Protein AF-A0A2A8BX84-F1 (afdb_monomer)

InterPro domains:
  IPR001387 Cro/C1-type, helix-turn-helix domain [PF01381] (1-31)
  IPR001387 Cro/C1-type, helix-turn-helix domain [PS50943] (1-31)
  IPR010982 Lambda repressor-like, DNA-binding domain superfamily [G3DSA:1.10.260.40] (1-34)
  IPR010982 Lambda repressor-like, DNA-binding domain superfamily [SSF47413] (1-36)

Secondary structure (DSSP, 8-state):
-THHHHTTSSPPPHHHHHHHHHHHT--HHHHH------SHHHHHHHHHHHHHHHHHHHHHS-GGGHHHHHHHHHHHHHHHHHHHHTT-

Solvent-accessible surface area (backbone atoms only — not comparable to full-atom values): 5292 Å² total; per-residue (Å²): 113,72,68,37,48,79,70,67,77,44,83,77,51,73,70,54,44,50,53,51,17,60,73,72,72,49,53,60,60,70,76,67,50,79,78,66,74,79,47,70,67,49,47,50,53,51,50,50,51,52,53,50,52,51,51,55,54,57,71,70,51,59,74,92,51,46,66,63,51,50,52,51,52,53,51,50,52,52,53,54,50,55,58,54,63,74,73,108

Organism: NCBI:txid64104

Foldseek 3Di:
DVVCCVVVVDPDDPVVLVVVCVVVVHDSCVVVPPLVVPDPVSVVVVCVVVVVVVVVVLVPDPPVCNVVVVVVVVVVVVVVVVVVVVVD

pLDDT: mean 84.91, std 10.43, range [46.44, 96.81]

Sequence (88 aa):
TYAGWENGFREPDISTLKNLASYYKISMNDLLSPEIITSEDDKFKLISRFSKNLYETYMSVPDKYKPELEEKLIAYMKEFKAQHEKRN

Nearest PDB structures (foldseek):
  3r1f-assembly9_R  TM=4.377E-01  e=7.405E+00  Mycobacterium tuberculosis

Mean predicted aligned error: 10.44 Å

Radius of gyration: 16.98 Å; Cα contacts (8 Å, |Δi|>4): 22; chains: 1; bo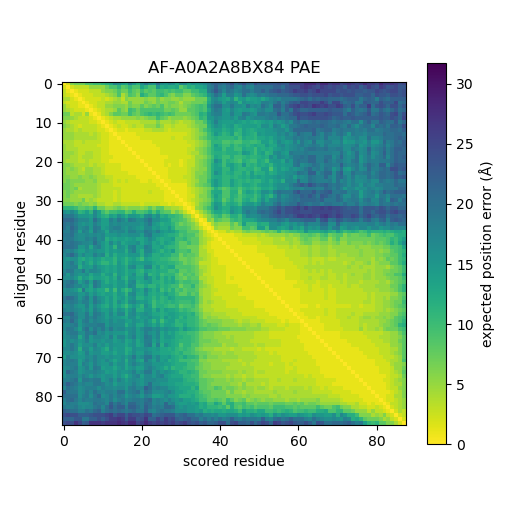unding box: 37×26×38 Å

Structure (mmCIF, N/CA/C/O backbone):
data_AF-A0A2A8BX84-F1
#
_entry.id   AF-A0A2A8BX84-F1
#
loop_
_atom_site.group_PDB
_atom_site.id
_atom_site.type_symbol
_atom_site.label_atom_id
_atom_site.label_alt_id
_atom_site.label_comp_id
_atom_site.label_asym_id
_atom_site.label_entity_id
_atom_site.label_seq_id
_atom_site.pdbx_PDB_ins_code
_atom_site.Cartn_x
_atom_site.Cartn_y
_atom_site.Cartn_z
_atom_site.occupancy
_atom_site.B_iso_or_equiv
_atom_site.auth_seq_id
_atom_site.auth_comp_id
_atom_site.auth_asym_id
_atom_site.auth_atom_id
_atom_site.pdbx_PDB_model_num
ATOM 1 N N . THR A 1 1 ? 3.430 -18.219 -16.870 1.00 64.94 1 THR A N 1
ATOM 2 C CA . THR A 1 1 ? 3.257 -18.057 -15.410 1.00 64.94 1 THR A CA 1
ATOM 3 C C . THR A 1 1 ? 3.862 -16.732 -15.001 1.00 64.94 1 THR A C 1
ATOM 5 O O . THR A 1 1 ? 4.904 -16.388 -15.542 1.00 64.94 1 THR A O 1
ATOM 8 N N . TYR A 1 2 ? 3.216 -16.006 -14.085 1.00 66.94 2 TYR A N 1
ATOM 9 C CA . TYR A 1 2 ? 3.633 -14.687 -13.576 1.00 66.94 2 TYR A CA 1
ATOM 10 C C . TYR A 1 2 ? 5.106 -14.633 -13.127 1.00 66.94 2 TYR A C 1
ATOM 12 O O . TYR A 1 2 ? 5.813 -13.690 -13.463 1.00 66.94 2 TYR A O 1
ATOM 20 N N . ALA A 1 3 ? 5.608 -15.722 -12.535 1.00 72.88 3 ALA A N 1
ATOM 21 C CA . ALA A 1 3 ? 7.014 -15.869 -12.155 1.00 72.88 3 ALA A CA 1
ATOM 22 C C . ALA A 1 3 ? 8.007 -15.637 -13.314 1.00 72.88 3 ALA A C 1
ATOM 24 O O . ALA A 1 3 ? 9.133 -15.214 -13.085 1.00 72.88 3 ALA A O 1
ATOM 25 N N . GLY A 1 4 ? 7.622 -15.894 -14.569 1.00 78.88 4 GLY A N 1
ATOM 26 C CA . GLY A 1 4 ? 8.483 -15.616 -15.723 1.00 78.88 4 GLY A CA 1
ATOM 27 C C . GLY A 1 4 ? 8.681 -14.121 -15.990 1.00 78.88 4 GLY A C 1
ATOM 28 O O . GLY A 1 4 ? 9.741 -13.745 -16.479 1.00 78.88 4 GLY A O 1
ATOM 29 N N . TRP A 1 5 ? 7.689 -13.291 -15.652 1.00 81.81 5 TRP A N 1
ATOM 30 C CA . TRP A 1 5 ? 7.778 -11.833 -15.758 1.00 81.81 5 TRP A CA 1
ATOM 31 C C . TRP A 1 5 ? 8.589 -11.251 -14.602 1.00 81.81 5 TRP A C 1
ATOM 33 O O . TRP A 1 5 ? 9.485 -10.451 -14.834 1.00 81.81 5 TRP A O 1
ATOM 43 N N . GLU A 1 6 ? 8.346 -11.716 -13.373 1.00 76.31 6 GLU A N 1
ATOM 44 C CA . GLU A 1 6 ? 9.078 -11.242 -12.189 1.00 76.31 6 GLU A CA 1
ATOM 45 C C . GLU A 1 6 ? 10.577 -11.553 -12.238 1.00 76.31 6 GLU A C 1
ATOM 47 O O . GLU A 1 6 ? 11.388 -10.771 -11.755 1.00 76.31 6 GLU A O 1
ATOM 52 N N . ASN A 1 7 ? 10.953 -12.686 -12.837 1.00 76.44 7 ASN A N 1
ATOM 53 C CA . ASN A 1 7 ? 12.351 -13.100 -12.959 1.00 76.44 7 ASN A CA 1
ATOM 54 C C . ASN A 1 7 ? 13.009 -12.648 -14.278 1.00 76.44 7 ASN A C 1
ATOM 56 O O . ASN A 1 7 ? 14.134 -13.050 -14.564 1.00 76.44 7 ASN A O 1
ATOM 60 N N . GLY A 1 8 ? 12.316 -11.860 -15.111 1.00 76.62 8 GLY A N 1
ATOM 61 C CA . GLY A 1 8 ? 12.873 -11.325 -16.360 1.00 76.62 8 GLY A CA 1
ATOM 62 C C . GLY A 1 8 ? 13.094 -12.356 -17.474 1.00 76.62 8 GLY A C 1
ATOM 63 O O . GLY A 1 8 ? 13.770 -12.071 -18.457 1.00 76.62 8 GLY A O 1
ATOM 64 N N . PHE A 1 9 ? 12.523 -13.558 -17.361 1.00 82.12 9 PHE A N 1
ATOM 65 C CA . PHE A 1 9 ? 12.641 -14.592 -18.396 1.00 82.12 9 PHE A CA 1
ATOM 66 C C . PHE A 1 9 ? 11.746 -14.330 -19.610 1.00 82.12 9 PHE A C 1
ATOM 68 O O . PHE A 1 9 ? 11.957 -14.926 -20.668 1.00 82.12 9 PHE A O 1
ATOM 75 N N . ARG A 1 10 ? 10.695 -13.518 -19.446 1.00 82.25 10 ARG A N 1
ATOM 76 C CA . ARG A 1 10 ? 9.744 -13.138 -20.496 1.00 82.25 10 ARG A CA 1
ATOM 77 C C . ARG A 1 10 ? 9.213 -11.741 -20.218 1.00 82.25 10 ARG A C 1
ATOM 79 O O . ARG A 1 10 ? 9.026 -11.384 -19.059 1.00 82.25 10 ARG A O 1
ATOM 86 N N . GLU A 1 11 ? 8.869 -11.014 -21.270 1.00 84.25 11 GLU A N 1
ATOM 87 C CA . GLU A 1 11 ? 8.197 -9.722 -21.152 1.00 84.25 11 GLU A CA 1
ATOM 88 C C . GLU A 1 11 ? 6.683 -9.879 -21.376 1.00 84.25 11 GLU A C 1
ATOM 90 O O . GLU A 1 11 ? 6.262 -10.645 -22.253 1.00 84.25 11 GLU A O 1
ATOM 95 N N . PRO A 1 12 ? 5.839 -9.217 -20.567 1.00 87.00 12 PRO A N 1
ATOM 96 C CA . PRO A 1 12 ? 4.410 -9.120 -20.836 1.00 87.00 12 PRO A CA 1
ATOM 97 C C . PRO A 1 12 ? 4.146 -8.227 -22.057 1.00 87.00 12 PRO A C 1
ATOM 99 O O . PRO A 1 12 ? 4.855 -7.254 -22.304 1.00 87.00 12 PRO A O 1
ATOM 102 N N . ASP A 1 13 ? 3.092 -8.535 -22.813 1.00 91.00 13 ASP A N 1
ATOM 103 C CA . ASP A 1 13 ? 2.660 -7.695 -23.929 1.00 91.00 13 ASP A CA 1
ATOM 104 C C . ASP A 1 13 ? 1.916 -6.434 -23.440 1.00 91.00 13 ASP A C 1
ATOM 106 O O . ASP A 1 13 ? 1.515 -6.313 -22.278 1.00 91.00 13 ASP A O 1
ATOM 110 N N . ILE A 1 14 ? 1.681 -5.483 -24.350 1.00 91.25 14 ILE A N 1
ATOM 111 C CA . ILE A 1 14 ? 1.014 -4.210 -24.024 1.00 91.25 14 ILE A CA 1
ATOM 112 C C . ILE A 1 14 ? -0.393 -4.441 -23.453 1.00 91.25 14 ILE A C 1
ATOM 114 O O . ILE A 1 14 ? -0.834 -3.696 -22.576 1.00 91.25 14 ILE A O 1
ATOM 118 N N . SER A 1 15 ? -1.116 -5.457 -23.937 1.00 92.88 15 SER A N 1
ATOM 119 C CA . SER A 1 15 ? -2.461 -5.759 -23.438 1.00 92.88 15 SER A CA 1
ATOM 120 C C . SER A 1 15 ? -2.423 -6.214 -21.975 1.00 92.88 15 SER A C 1
ATOM 122 O O . SER A 1 15 ? -3.178 -5.700 -21.146 1.00 92.88 15 SER A O 1
ATOM 124 N N . THR A 1 16 ? -1.469 -7.080 -21.628 1.00 91.50 16 THR A N 1
ATOM 125 C CA . THR A 1 16 ? -1.223 -7.524 -20.256 1.00 91.50 16 THR A CA 1
ATOM 126 C C . THR A 1 16 ? -0.801 -6.365 -19.361 1.00 91.50 16 THR A C 1
ATOM 128 O O . THR A 1 16 ? -1.342 -6.224 -18.266 1.00 91.50 16 THR A O 1
ATOM 131 N N . LEU A 1 17 ? 0.099 -5.491 -19.820 1.00 90.50 17 LEU A N 1
ATOM 132 C CA . LEU A 1 17 ? 0.524 -4.310 -19.060 1.00 90.50 17 LEU A CA 1
ATOM 133 C C . LEU A 1 17 ? -0.651 -3.379 -18.733 1.00 90.50 17 LEU A C 1
ATOM 135 O O . LEU A 1 17 ? -0.767 -2.910 -17.603 1.00 90.50 17 LEU A O 1
ATOM 139 N N . LYS A 1 18 ? -1.569 -3.153 -19.681 1.00 92.06 18 LYS A N 1
ATOM 140 C CA . LYS A 1 18 ? -2.789 -2.365 -19.434 1.00 92.06 18 LYS A CA 1
ATOM 141 C C . LYS A 1 18 ? -3.694 -3.013 -1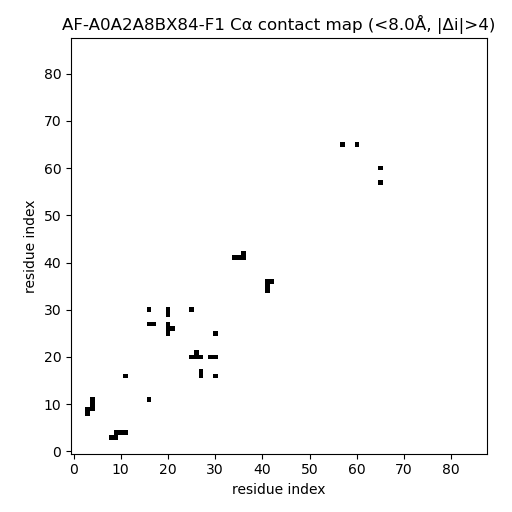8.391 1.00 92.06 18 LYS A C 1
ATOM 143 O O . LYS A 1 18 ? -4.207 -2.317 -17.516 1.00 92.06 18 LYS A O 1
ATOM 148 N N . ASN A 1 19 ? -3.870 -4.331 -18.467 1.00 92.62 19 ASN A N 1
ATOM 149 C CA . ASN A 1 19 ? -4.681 -5.070 -17.503 1.00 92.62 19 ASN A CA 1
ATOM 150 C C . ASN A 1 19 ? -4.075 -5.005 -16.096 1.00 92.62 19 ASN A C 1
ATOM 152 O O . ASN A 1 19 ? -4.797 -4.750 -15.136 1.00 92.62 19 ASN A O 1
ATOM 156 N N . LEU A 1 20 ? -2.753 -5.159 -15.977 1.00 90.25 20 LEU A N 1
ATOM 157 C CA . LEU A 1 20 ? -2.032 -5.014 -14.711 1.00 90.25 20 LEU A CA 1
ATOM 158 C C . LEU A 1 20 ? -2.158 -3.591 -14.156 1.00 90.25 20 LEU A C 1
ATOM 160 O O . LEU A 1 20 ? -2.519 -3.418 -12.995 1.00 90.25 20 LEU A O 1
ATOM 164 N N . ALA A 1 21 ? -1.932 -2.572 -14.987 1.00 88.75 21 ALA A N 1
ATOM 165 C CA . ALA A 1 21 ? -2.037 -1.173 -14.579 1.00 88.75 21 ALA A CA 1
ATOM 166 C C . ALA A 1 21 ? -3.446 -0.854 -14.058 1.00 88.75 21 ALA A C 1
ATOM 168 O O . ALA A 1 21 ? -3.606 -0.269 -12.988 1.00 88.75 21 ALA A O 1
ATOM 169 N N . SER A 1 22 ? -4.477 -1.319 -14.771 1.00 91.06 22 SER A N 1
ATOM 170 C CA . SER A 1 22 ? -5.873 -1.162 -14.365 1.00 91.06 22 SER A CA 1
ATOM 171 C C . SER A 1 22 ? -6.188 -1.895 -13.060 1.00 91.06 22 SER A C 1
ATOM 173 O O . SER A 1 22 ? -6.820 -1.312 -12.179 1.00 91.06 22 SER A O 1
ATOM 175 N N . TYR A 1 23 ? -5.712 -3.133 -12.908 1.00 89.56 23 TYR A N 1
ATOM 176 C CA . TYR A 1 23 ? -5.922 -3.938 -11.706 1.00 89.56 23 TYR A CA 1
ATOM 177 C C . TYR A 1 23 ? -5.332 -3.271 -10.457 1.00 89.56 23 TYR A C 1
ATOM 179 O O . TYR A 1 23 ? -6.014 -3.139 -9.442 1.00 89.56 23 TYR A O 1
ATOM 187 N N . TYR A 1 24 ? -4.093 -2.782 -10.552 1.00 82.81 24 TYR A N 1
ATOM 188 C CA . TYR A 1 24 ? -3.416 -2.081 -9.457 1.00 82.81 24 TYR A CA 1
ATOM 189 C C . TYR A 1 24 ? -3.816 -0.604 -9.327 1.00 82.81 24 TYR A C 1
ATOM 191 O O . TYR A 1 24 ? -3.379 0.057 -8.388 1.00 82.81 24 TYR A O 1
ATOM 199 N N . LYS A 1 25 ? -4.662 -0.087 -10.231 1.00 85.00 25 LYS A N 1
ATOM 200 C CA . LYS A 1 25 ? -5.087 1.322 -10.297 1.00 85.00 25 LYS A CA 1
ATOM 201 C C . LYS A 1 25 ? -3.909 2.305 -10.382 1.00 85.00 25 LYS A C 1
ATOM 203 O O . LYS A 1 25 ? -3.938 3.370 -9.768 1.00 85.00 25 LYS A O 1
ATOM 208 N N . ILE A 1 26 ? -2.888 1.947 -11.155 1.00 82.06 26 ILE A N 1
ATOM 209 C CA . ILE A 1 26 ? -1.703 2.772 -11.435 1.00 82.06 26 ILE A CA 1
ATOM 210 C C . ILE A 1 26 ? -1.604 3.071 -12.933 1.00 82.06 26 ILE A C 1
ATOM 212 O O . ILE A 1 26 ? -2.325 2.486 -13.744 1.00 82.06 26 ILE A O 1
ATOM 216 N N . SER A 1 27 ? -0.724 3.990 -13.331 1.00 86.50 27 SER A N 1
ATOM 217 C CA . SER A 1 27 ? -0.468 4.234 -14.749 1.00 86.50 27 SER A CA 1
ATOM 218 C C . SER A 1 27 ? 0.419 3.135 -15.343 1.00 86.50 27 SER A C 1
ATOM 220 O O . SER A 1 27 ? 1.202 2.489 -14.652 1.00 86.50 27 SER A O 1
ATOM 222 N N . MET A 1 28 ? 0.344 2.937 -16.661 1.00 86.19 28 MET A N 1
ATOM 223 C CA . MET A 1 28 ? 1.253 2.012 -17.349 1.00 86.19 28 MET A CA 1
ATOM 224 C C . MET A 1 28 ? 2.719 2.467 -17.234 1.00 86.19 28 MET A C 1
ATOM 226 O O . MET A 1 28 ? 3.620 1.635 -17.217 1.00 86.19 28 MET A O 1
ATOM 230 N N . ASN A 1 29 ? 2.952 3.776 -17.086 1.00 82.81 29 ASN A N 1
ATOM 231 C CA . ASN A 1 29 ? 4.277 4.319 -16.804 1.00 82.81 29 ASN A CA 1
ATOM 232 C C . ASN A 1 29 ? 4.783 3.889 -15.426 1.00 82.81 29 ASN A C 1
ATOM 234 O O . ASN A 1 29 ? 5.970 3.651 -15.304 1.00 82.81 29 ASN A O 1
ATOM 238 N N . ASP A 1 30 ? 3.924 3.719 -14.417 1.00 81.12 30 ASP A N 1
ATOM 239 C CA . ASP A 1 30 ? 4.348 3.239 -13.092 1.00 81.12 30 ASP A CA 1
ATOM 240 C C . ASP A 1 30 ? 4.828 1.779 -13.121 1.00 81.12 30 ASP A C 1
ATOM 242 O O . ASP A 1 30 ? 5.671 1.402 -12.313 1.00 81.12 30 ASP A O 1
ATOM 246 N N . LEU A 1 31 ? 4.317 0.962 -14.053 1.00 83.12 31 LEU A N 1
ATOM 247 C CA . LEU A 1 31 ? 4.794 -0.412 -14.273 1.00 83.12 31 LEU A CA 1
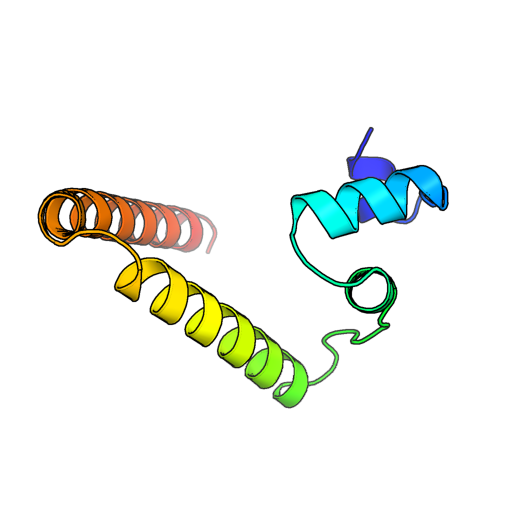ATOM 248 C C . LEU A 1 31 ? 6.142 -0.459 -14.993 1.00 83.12 31 LEU A C 1
ATOM 250 O O . LEU A 1 31 ? 6.934 -1.369 -14.769 1.00 83.12 31 LEU A O 1
ATOM 254 N N . LEU A 1 32 ? 6.350 0.482 -15.911 1.00 81.00 32 LEU A N 1
ATOM 255 C CA . LEU A 1 32 ? 7.526 0.543 -16.776 1.00 81.00 32 LEU A CA 1
ATOM 256 C C . LEU A 1 32 ? 8.617 1.450 -16.214 1.00 81.00 32 LEU A C 1
ATOM 258 O O . LEU A 1 32 ? 9.725 1.452 -16.744 1.00 81.00 32 LEU A O 1
ATOM 262 N N . SER A 1 33 ? 8.296 2.241 -15.187 1.00 72.44 33 SER A N 1
ATOM 263 C CA . SER A 1 33 ? 9.214 3.198 -14.596 1.00 72.44 33 SER A CA 1
ATOM 264 C C . SER A 1 33 ? 10.400 2.423 -14.043 1.00 72.44 33 SER A C 1
ATOM 266 O O . SER A 1 33 ? 10.230 1.632 -13.110 1.00 72.44 33 SER A O 1
ATOM 268 N N . PRO A 1 34 ? 11.613 2.649 -14.568 1.00 63.84 34 PRO A N 1
ATOM 269 C CA . PRO A 1 34 ? 12.822 2.087 -14.010 1.00 63.84 34 PRO A CA 1
ATOM 270 C C . PRO A 1 34 ? 13.217 2.892 -12.768 1.00 63.84 34 PRO A C 1
ATOM 272 O O . PRO A 1 34 ? 14.390 3.219 -12.605 1.00 63.84 34 PRO A O 1
ATOM 275 N N . GLU A 1 35 ? 12.269 3.209 -11.875 1.00 59.84 35 GLU A N 1
ATOM 276 C CA . GLU A 1 35 ? 12.576 3.512 -10.475 1.00 59.84 35 GLU A CA 1
ATOM 277 C C . GLU A 1 35 ? 13.119 2.218 -9.854 1.00 59.84 35 GLU A C 1
ATOM 279 O O . GLU A 1 35 ? 12.497 1.547 -9.031 1.00 59.84 35 GLU A O 1
ATOM 284 N N . ILE A 1 36 ? 14.295 1.814 -10.333 1.00 60.69 36 ILE A N 1
ATOM 285 C CA . ILE A 1 36 ? 15.115 0.798 -9.727 1.00 60.69 36 ILE A CA 1
ATOM 286 C C . ILE A 1 36 ? 15.397 1.389 -8.358 1.00 60.69 36 ILE A C 1
ATOM 288 O O . ILE A 1 36 ? 16.007 2.455 -8.247 1.00 60.69 36 ILE A O 1
ATOM 292 N N . ILE A 1 37 ? 14.891 0.720 -7.328 1.00 63.97 37 ILE A N 1
ATOM 293 C CA . ILE A 1 37 ? 15.122 1.072 -5.934 1.00 63.97 37 ILE A CA 1
ATOM 294 C C . ILE A 1 37 ? 16.616 0.854 -5.670 1.00 63.97 37 ILE A C 1
ATOM 296 O O . ILE A 1 37 ? 17.040 -0.194 -5.189 1.00 63.97 37 ILE A O 1
ATOM 300 N N . THR A 1 38 ? 17.429 1.818 -6.080 1.00 66.12 38 THR A N 1
ATOM 301 C CA . THR A 1 38 ? 18.891 1.755 -6.017 1.00 66.12 38 THR A CA 1
ATOM 302 C C . THR A 1 38 ? 19.412 2.551 -4.839 1.00 66.12 38 THR A C 1
ATOM 304 O O . THR A 1 38 ? 20.478 2.234 -4.317 1.00 66.12 38 THR A O 1
ATOM 307 N N . SER A 1 39 ? 18.642 3.544 -4.388 1.00 79.00 39 SER A N 1
ATOM 308 C CA . SER A 1 39 ? 19.003 4.431 -3.292 1.00 79.00 39 SER A CA 1
ATOM 309 C C . SER A 1 39 ? 18.056 4.303 -2.095 1.00 79.00 39 SER A C 1
ATOM 311 O O . SER A 1 39 ? 16.931 3.800 -2.192 1.00 79.00 39 SER A O 1
ATOM 313 N N . GLU A 1 40 ? 18.519 4.765 -0.934 1.00 80.25 40 GLU A N 1
ATOM 314 C CA . GLU A 1 40 ? 17.665 4.923 0.248 1.00 80.25 40 GLU A CA 1
ATOM 315 C C . GLU A 1 40 ? 16.549 5.949 0.013 1.00 80.25 40 GLU A C 1
ATOM 317 O O . GLU A 1 40 ? 15.430 5.745 0.483 1.00 80.25 40 GLU A O 1
ATOM 322 N N . ASP A 1 41 ? 16.806 6.983 -0.791 1.00 81.62 41 ASP A N 1
ATOM 323 C CA . ASP A 1 41 ? 15.807 7.990 -1.156 1.00 81.62 41 ASP A CA 1
ATOM 324 C C . ASP A 1 41 ? 14.652 7.382 -1.962 1.00 81.62 41 ASP A C 1
ATOM 326 O O . ASP A 1 41 ? 13.486 7.703 -1.720 1.00 81.62 41 ASP A O 1
ATOM 330 N N . ASP A 1 42 ? 14.939 6.453 -2.878 1.00 78.19 42 ASP A N 1
ATOM 331 C CA . ASP A 1 42 ? 13.903 5.756 -3.651 1.00 78.19 42 ASP A CA 1
ATOM 332 C C . ASP A 1 42 ? 13.065 4.839 -2.756 1.00 78.19 42 ASP A C 1
ATOM 334 O O . ASP A 1 42 ? 11.835 4.808 -2.863 1.00 78.19 42 ASP A O 1
ATOM 338 N N . LYS A 1 43 ? 13.704 4.151 -1.796 1.00 82.50 43 LYS A N 1
ATOM 339 C CA . LYS A 1 43 ? 12.985 3.382 -0.764 1.00 82.50 43 LYS A CA 1
ATOM 340 C C . LYS A 1 43 ? 12.071 4.291 0.043 1.00 82.50 43 LYS A C 1
ATOM 342 O O . LYS A 1 43 ? 10.914 3.942 0.269 1.00 82.50 43 LYS A O 1
ATOM 347 N N . PHE A 1 44 ? 12.563 5.455 0.459 1.00 85.38 44 PHE A N 1
ATOM 348 C CA . PHE A 1 44 ? 11.782 6.401 1.242 1.00 85.38 44 PHE A CA 1
ATOM 349 C C . PHE A 1 44 ? 10.584 6.942 0.454 1.00 85.38 44 PHE A C 1
ATO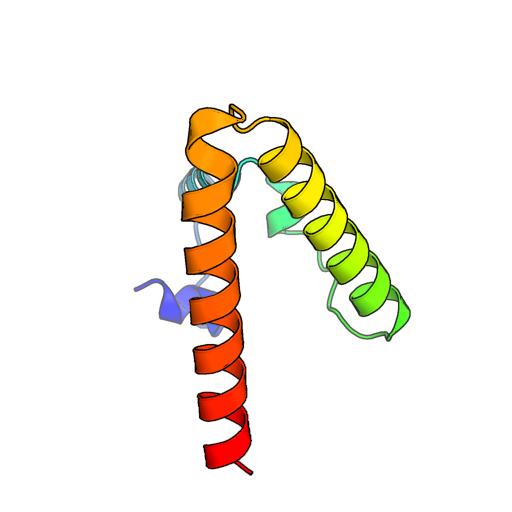M 351 O O . PHE A 1 44 ? 9.470 6.970 0.983 1.00 85.38 44 PHE A O 1
ATOM 358 N N . LYS A 1 45 ? 10.767 7.305 -0.824 1.00 82.00 45 LYS A N 1
ATOM 359 C CA . LYS A 1 45 ? 9.668 7.716 -1.716 1.00 82.00 45 LYS A CA 1
ATOM 360 C C . LYS A 1 45 ? 8.623 6.616 -1.867 1.00 82.00 45 LYS A C 1
ATOM 362 O O . LYS A 1 45 ? 7.426 6.886 -1.754 1.00 82.00 45 LYS A O 1
ATOM 367 N N . LEU A 1 46 ? 9.061 5.373 -2.062 1.00 81.12 46 LEU A N 1
ATOM 368 C CA . LEU A 1 46 ? 8.169 4.229 -2.203 1.00 81.12 46 LEU A CA 1
ATOM 369 C C . LEU A 1 46 ? 7.366 3.966 -0.924 1.00 81.12 46 LEU A C 1
ATOM 371 O O . LEU A 1 46 ? 6.141 3.849 -0.977 1.00 81.12 46 LEU A O 1
ATOM 375 N N . ILE A 1 47 ? 8.043 3.926 0.226 1.00 86.75 47 ILE A N 1
ATOM 376 C CA . ILE A 1 47 ? 7.409 3.773 1.541 1.00 86.75 47 ILE A CA 1
ATOM 377 C C . ILE A 1 47 ? 6.425 4.917 1.784 1.00 86.75 47 ILE A C 1
ATOM 379 O O . ILE A 1 47 ? 5.304 4.666 2.222 1.00 86.75 47 ILE A O 1
ATOM 383 N N . SER A 1 48 ? 6.794 6.154 1.452 1.00 85.50 48 SER A N 1
ATOM 384 C CA . SER A 1 48 ? 5.918 7.323 1.581 1.00 85.50 48 SER A CA 1
ATOM 385 C C . SER A 1 48 ? 4.656 7.175 0.732 1.00 85.50 48 SER A C 1
ATOM 387 O O . SER A 1 48 ? 3.549 7.396 1.227 1.00 85.50 48 SER A O 1
ATOM 389 N N . ARG A 1 49 ? 4.796 6.733 -0.525 1.00 86.06 49 ARG A N 1
ATOM 390 C CA . ARG A 1 49 ? 3.668 6.482 -1.433 1.00 86.06 49 ARG A CA 1
ATOM 391 C C . ARG A 1 49 ? 2.732 5.405 -0.884 1.00 86.06 49 ARG A C 1
ATOM 393 O O . ARG A 1 49 ? 1.522 5.624 -0.835 1.00 86.06 49 ARG A O 1
ATOM 400 N N . PHE A 1 50 ? 3.273 4.271 -0.443 1.00 87.19 50 PHE A N 1
ATOM 401 C CA . PHE A 1 50 ? 2.466 3.183 0.117 1.00 87.19 50 PHE A CA 1
ATOM 402 C C . PHE A 1 50 ? 1.797 3.568 1.434 1.00 87.19 50 PHE A C 1
ATOM 404 O O . PHE A 1 50 ? 0.615 3.293 1.617 1.00 87.19 50 PHE A O 1
ATOM 411 N N . SER A 1 51 ? 2.515 4.263 2.316 1.00 90.56 51 SER A N 1
ATOM 412 C CA . SER A 1 51 ? 1.980 4.734 3.597 1.00 90.56 51 SER A CA 1
ATOM 413 C C . SER A 1 51 ? 0.822 5.707 3.384 1.00 90.56 51 SER A C 1
ATOM 415 O O . SER A 1 51 ? -0.219 5.581 4.028 1.00 90.56 51 SER A O 1
ATOM 417 N N . LYS A 1 52 ? 0.964 6.633 2.427 1.00 89.69 52 LYS A N 1
ATOM 418 C CA . LYS A 1 52 ? -0.103 7.559 2.039 1.00 89.69 52 LYS A CA 1
ATOM 419 C C 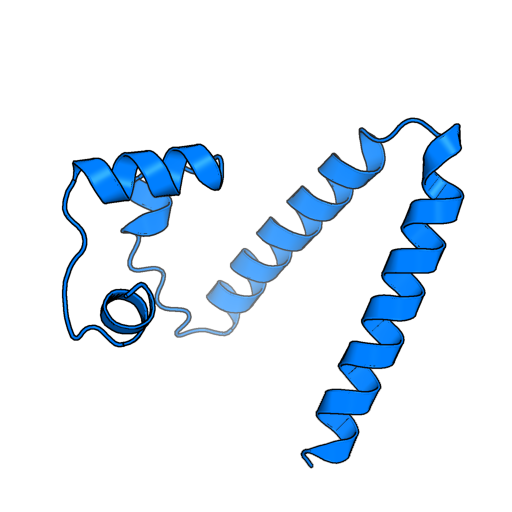. LYS A 1 52 ? -1.328 6.815 1.502 1.00 89.69 52 LYS A C 1
ATOM 421 O O . LYS A 1 52 ? -2.433 7.064 1.971 1.00 89.69 52 LYS A O 1
ATOM 426 N N . ASN A 1 53 ? -1.136 5.881 0.570 1.00 89.19 53 ASN A N 1
ATOM 427 C CA . ASN A 1 53 ? -2.240 5.109 -0.003 1.00 89.19 53 ASN A CA 1
ATOM 428 C C . ASN A 1 53 ? -2.977 4.269 1.053 1.00 89.19 53 ASN A C 1
ATOM 430 O O . ASN A 1 53 ? -4.208 4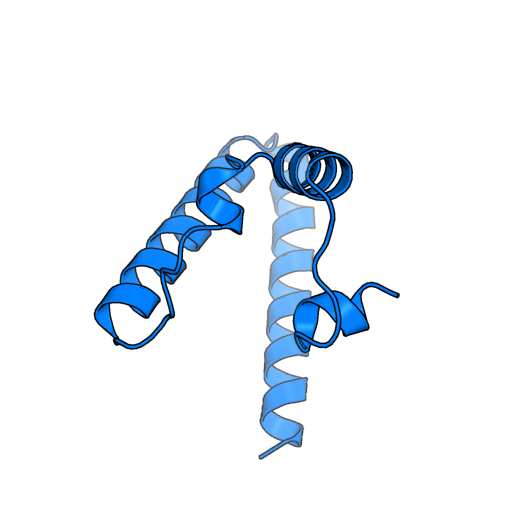.234 1.060 1.00 89.19 53 ASN A O 1
ATOM 434 N N . LEU A 1 54 ? -2.237 3.636 1.969 1.00 89.44 54 LEU A N 1
ATOM 435 C CA . LEU A 1 54 ? -2.809 2.878 3.078 1.00 89.44 54 LEU A CA 1
ATOM 436 C C . LEU A 1 54 ? -3.666 3.776 3.977 1.00 89.44 54 LEU A C 1
ATOM 438 O O . LEU A 1 54 ? -4.795 3.411 4.302 1.00 89.44 54 LEU A O 1
ATOM 442 N N . TYR A 1 55 ? -3.157 4.960 4.333 1.00 91.94 55 TYR A N 1
ATOM 443 C CA . TYR A 1 55 ? -3.883 5.934 5.147 1.00 91.94 55 TYR A CA 1
ATOM 444 C C . TYR A 1 55 ? -5.166 6.413 4.461 1.00 91.94 55 TYR A C 1
ATOM 446 O O . TYR A 1 55 ? -6.241 6.340 5.049 1.00 91.94 55 TYR A O 1
ATOM 454 N N . GLU A 1 56 ? -5.076 6.858 3.208 1.00 92.94 56 GLU A N 1
ATOM 455 C CA . GLU A 1 56 ? -6.235 7.331 2.442 1.00 92.94 56 GLU A CA 1
ATOM 456 C C . GLU A 1 56 ? -7.297 6.233 2.304 1.00 92.94 56 GLU A C 1
ATOM 458 O O . GLU A 1 56 ? -8.486 6.480 2.516 1.00 92.94 56 GLU A O 1
ATOM 463 N N . THR A 1 57 ? -6.863 4.999 2.030 1.00 91.12 57 THR A N 1
ATOM 464 C CA . THR A 1 57 ? -7.756 3.839 1.947 1.00 91.12 57 THR A CA 1
ATOM 465 C C . THR A 1 57 ? -8.439 3.584 3.286 1.00 91.12 57 THR A C 1
ATOM 467 O O . THR A 1 57 ? -9.662 3.472 3.320 1.00 91.12 57 THR A O 1
ATOM 470 N N . TYR A 1 58 ? -7.697 3.564 4.396 1.00 92.81 58 TYR A N 1
ATOM 471 C CA . TYR A 1 58 ? -8.261 3.392 5.737 1.00 92.81 58 TYR A CA 1
ATOM 472 C C . TYR A 1 58 ? -9.268 4.498 6.093 1.00 92.81 58 TYR A C 1
ATOM 474 O O . TYR A 1 58 ? -10.351 4.208 6.599 1.00 92.81 58 TYR A O 1
ATOM 482 N N . MET A 1 59 ? -8.965 5.759 5.773 1.00 94.06 59 MET A N 1
ATOM 483 C CA . MET A 1 59 ? -9.865 6.885 6.045 1.00 94.06 59 MET A CA 1
ATOM 484 C C . MET A 1 59 ? -11.167 6.817 5.239 1.00 94.06 59 MET A C 1
ATOM 486 O O . MET A 1 59 ? -12.187 7.327 5.697 1.00 94.06 59 MET A O 1
ATOM 490 N N . SER A 1 60 ? -11.155 6.165 4.072 1.00 94.38 60 SER A N 1
ATOM 491 C CA . SER A 1 60 ? -12.357 5.939 3.260 1.00 94.38 60 SER A CA 1
ATOM 492 C C . SER A 1 60 ? -13.274 4.824 3.789 1.00 94.38 60 SER A C 1
ATOM 494 O O . SER A 1 60 ? -14.422 4.712 3.353 1.00 94.38 60 SER A O 1
ATOM 496 N N . VAL A 1 61 ? -12.796 3.996 4.727 1.00 94.31 61 VAL A N 1
ATOM 497 C CA . VAL A 1 61 ? -13.577 2.897 5.310 1.00 94.31 61 VAL A CA 1
ATOM 498 C C . VAL A 1 61 ? -14.612 3.455 6.297 1.00 94.31 61 VAL A C 1
ATOM 500 O O . VAL A 1 61 ? -14.253 4.242 7.172 1.00 94.31 61 VAL A O 1
ATOM 503 N N . PRO A 1 62 ? -15.890 3.034 6.227 1.00 96.81 62 PRO A N 1
ATOM 504 C CA . PRO A 1 62 ? -16.891 3.408 7.224 1.00 96.81 62 PRO A CA 1
ATOM 505 C C . PRO A 1 62 ? -16.512 2.956 8.640 1.00 96.81 62 PRO A C 1
ATOM 507 O O . PRO A 1 62 ? -16.092 1.814 8.831 1.00 96.81 62 PRO A O 1
ATOM 510 N N . ASP A 1 63 ? -16.762 3.802 9.644 1.00 95.06 63 ASP A N 1
ATOM 511 C CA . ASP A 1 63 ? -16.330 3.573 11.035 1.00 95.06 63 ASP A CA 1
ATOM 512 C C . ASP A 1 63 ? -16.765 2.221 11.611 1.00 95.06 63 ASP A C 1
ATOM 514 O O . ASP A 1 63 ? -16.013 1.593 12.348 1.00 95.06 63 ASP A O 1
ATOM 518 N N . LYS A 1 64 ? -17.935 1.712 11.207 1.00 96.12 64 LYS A N 1
ATOM 519 C CA . LYS A 1 64 ? -18.446 0.405 11.650 1.00 96.12 64 LYS A CA 1
ATOM 520 C C . LYS A 1 64 ? -17.539 -0.785 11.299 1.00 96.12 64 LYS A C 1
ATOM 522 O O . LYS A 1 64 ? -17.655 -1.821 11.940 1.00 96.12 64 LYS A O 1
ATOM 527 N N . TYR A 1 65 ? -16.673 -0.655 10.292 1.00 95.75 65 TYR A N 1
ATOM 528 C CA . TYR A 1 65 ? -15.758 -1.715 9.853 1.00 95.75 65 TYR A CA 1
ATOM 529 C C . TYR A 1 65 ? -14.311 -1.498 10.311 1.00 95.75 65 TYR A C 1
ATOM 531 O O . TYR A 1 65 ? -13.502 -2.419 10.213 1.00 95.75 65 TYR A O 1
ATOM 539 N N . LYS A 1 66 ? -13.967 -0.303 10.808 1.00 94.44 66 LYS A N 1
ATOM 540 C CA . LYS A 1 66 ? -12.595 0.016 11.229 1.00 94.44 66 LYS A CA 1
ATOM 541 C C . LYS A 1 66 ? -12.072 -0.907 12.338 1.00 94.44 66 LYS A C 1
ATOM 543 O O . LYS A 1 66 ? -10.955 -1.388 12.171 1.00 94.44 66 LYS A O 1
ATOM 548 N N . PRO A 1 67 ? -12.849 -1.246 13.389 1.00 96.31 67 PRO A N 1
ATOM 549 C CA . PRO A 1 67 ? -12.351 -2.115 14.457 1.00 96.31 67 PRO A CA 1
ATOM 550 C C . PRO A 1 67 ? -11.918 -3.499 13.956 1.00 96.31 67 PRO A C 1
ATOM 552 O O . PRO A 1 67 ? -10.832 -3.967 14.282 1.00 96.31 67 PRO A O 1
ATOM 555 N N . GLU A 1 68 ? -12.734 -4.131 13.106 1.00 95.31 68 GLU A N 1
ATOM 556 C CA . GLU A 1 68 ? -12.418 -5.447 12.533 1.00 95.31 68 GLU A CA 1
ATOM 557 C C . GLU A 1 68 ? -11.188 -5.379 11.613 1.00 95.31 68 GLU A C 1
ATOM 559 O O . GLU A 1 68 ? -10.343 -6.277 11.604 1.00 95.31 68 GLU A O 1
ATOM 564 N N . LEU A 1 69 ? -11.069 -4.302 10.832 1.00 93.75 69 LEU A N 1
ATOM 565 C CA . LEU A 1 69 ? -9.922 -4.084 9.957 1.00 93.75 69 LEU A CA 1
ATOM 566 C C . LEU A 1 69 ? -8.625 -3.900 10.758 1.00 93.75 69 LEU A C 1
ATOM 568 O O . LEU A 1 69 ? -7.607 -4.496 10.411 1.00 93.75 69 LEU A O 1
ATOM 572 N N . GLU A 1 70 ? -8.655 -3.110 11.830 1.00 95.00 70 GLU A N 1
ATOM 573 C CA . GLU A 1 70 ? -7.505 -2.888 12.714 1.00 95.00 70 GLU A CA 1
ATOM 574 C C . GLU A 1 70 ? -7.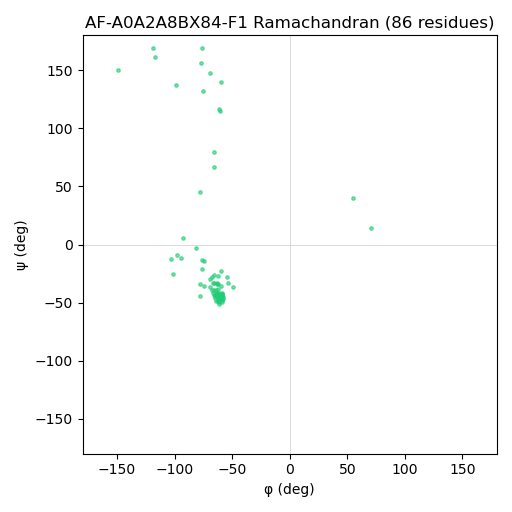037 -4.182 13.377 1.00 95.00 70 GLU A C 1
ATOM 576 O O . GLU A 1 70 ? -5.839 -4.466 13.390 1.00 95.00 70 GLU A O 1
ATOM 581 N N . GLU A 1 71 ? -7.969 -5.004 13.862 1.00 96.62 71 GLU A N 1
ATOM 582 C CA . GLU A 1 71 ? -7.652 -6.310 14.439 1.00 96.62 71 GLU A CA 1
ATOM 583 C C . GLU A 1 71 ? -6.917 -7.204 13.429 1.00 96.62 71 GLU A C 1
ATOM 585 O O . GLU A 1 71 ? -5.855 -7.757 13.734 1.00 96.62 71 GLU A O 1
ATOM 590 N N . LYS A 1 72 ? -7.427 -7.279 12.193 1.00 95.44 72 LYS A N 1
ATOM 591 C CA . LYS A 1 72 ? -6.804 -8.043 11.102 1.00 95.44 72 LYS A CA 1
ATOM 592 C C . LYS A 1 72 ? -5.422 -7.510 10.730 1.00 95.44 72 LYS A C 1
ATOM 594 O O . LYS A 1 72 ? -4.501 -8.301 10.530 1.00 95.44 72 LYS A O 1
ATOM 599 N N . LEU A 1 73 ? -5.247 -6.189 10.671 1.00 92.88 73 LEU A N 1
ATOM 600 C CA . LEU A 1 73 ? -3.948 -5.567 10.395 1.00 92.88 73 LEU A CA 1
ATOM 601 C C . LEU A 1 73 ? -2.931 -5.883 11.498 1.00 92.88 73 LEU A C 1
ATOM 603 O O . LEU A 1 73 ? -1.790 -6.240 11.204 1.00 92.88 73 LEU A O 1
ATOM 607 N N . ILE A 1 74 ? -3.341 -5.809 12.766 1.00 95.19 74 ILE A N 1
ATOM 608 C CA . ILE A 1 74 ? -2.488 -6.160 13.907 1.00 95.19 74 ILE A CA 1
ATOM 609 C C . ILE A 1 74 ? -2.096 -7.639 13.861 1.00 95.19 74 ILE A C 1
ATOM 611 O O . ILE A 1 74 ? -0.923 -7.959 14.074 1.00 95.19 74 ILE A O 1
ATOM 615 N N . ALA A 1 75 ? -3.044 -8.536 13.579 1.00 95.44 75 ALA A N 1
ATOM 616 C CA . ALA A 1 75 ? -2.771 -9.964 13.440 1.00 95.44 75 ALA A CA 1
ATOM 617 C C . ALA A 1 75 ? -1.746 -10.227 12.326 1.00 95.44 75 ALA A C 1
ATOM 619 O O . ALA A 1 75 ? -0.716 -10.854 12.576 1.00 95.44 75 ALA A O 1
ATOM 620 N N . TYR A 1 76 ? -1.957 -9.638 11.147 1.00 93.56 76 TYR A N 1
ATOM 621 C CA . TYR A 1 76 ? -1.033 -9.745 10.021 1.00 93.56 76 TYR A CA 1
ATOM 622 C C . TYR A 1 76 ? 0.379 -9.248 10.369 1.00 93.56 76 TYR A C 1
ATOM 624 O O . TYR A 1 76 ? 1.365 -9.927 10.091 1.00 93.56 76 TYR A O 1
ATOM 632 N N . MET A 1 77 ? 0.508 -8.095 11.038 1.00 92.69 77 MET A N 1
ATOM 633 C CA . MET A 1 77 ? 1.818 -7.575 11.454 1.00 92.69 77 MET A CA 1
ATOM 634 C C . MET A 1 77 ? 2.543 -8.509 12.430 1.00 92.69 77 MET A C 1
ATOM 636 O O . MET A 1 77 ? 3.766 -8.644 12.356 1.00 92.69 77 MET A O 1
ATOM 640 N N . LYS A 1 78 ? 1.816 -9.145 13.357 1.00 94.56 78 LYS A N 1
ATOM 641 C CA . LYS A 1 78 ? 2.395 -10.122 14.292 1.00 94.56 78 LYS A CA 1
ATOM 642 C C . LYS A 1 78 ? 2.911 -11.351 13.547 1.00 94.56 78 LYS A C 1
ATOM 644 O O . LYS A 1 78 ? 4.039 -11.774 13.790 1.00 94.56 78 LYS A O 1
ATOM 649 N N . GLU A 1 79 ? 2.118 -11.888 12.622 1.00 94.38 79 GLU A N 1
ATOM 650 C CA . GLU A 1 79 ? 2.514 -13.026 11.788 1.00 94.38 79 GLU A CA 1
ATOM 651 C C . GLU A 1 79 ? 3.733 -12.701 10.925 1.00 94.38 79 GLU A C 1
ATOM 653 O O . GLU A 1 79 ? 4.678 -13.488 10.865 1.00 94.38 79 GLU A O 1
ATOM 658 N N . PHE A 1 80 ? 3.743 -11.521 10.304 1.00 89.94 80 PHE A N 1
ATOM 659 C CA . PHE A 1 80 ? 4.854 -11.053 9.484 1.00 89.94 80 PHE A CA 1
ATOM 660 C C . PHE A 1 80 ? 6.162 -10.978 10.285 1.00 89.94 80 PHE A C 1
ATOM 662 O O . PHE A 1 80 ? 7.183 -11.518 9.853 1.00 89.94 80 PHE A O 1
ATOM 669 N N . LYS A 1 81 ? 6.132 -10.377 11.485 1.00 91.25 81 LYS A N 1
ATOM 670 C CA . LYS A 1 81 ? 7.303 -10.319 12.379 1.00 91.25 81 LYS A CA 1
ATOM 671 C C . LY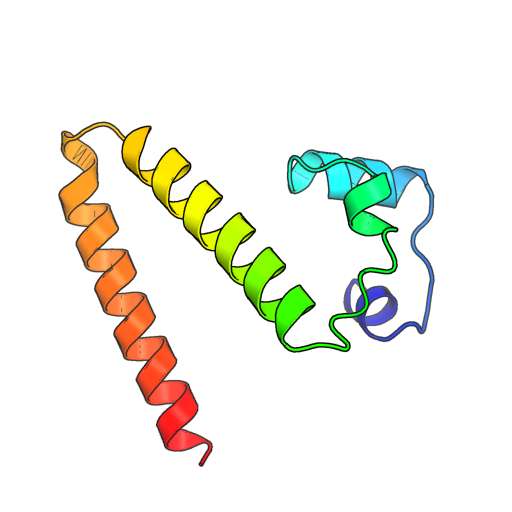S A 1 81 ? 7.799 -11.714 12.759 1.00 91.25 81 LYS A C 1
ATOM 673 O O . LYS A 1 81 ? 8.983 -11.998 12.606 1.00 91.25 81 LYS A O 1
ATOM 678 N N . ALA A 1 82 ? 6.893 -12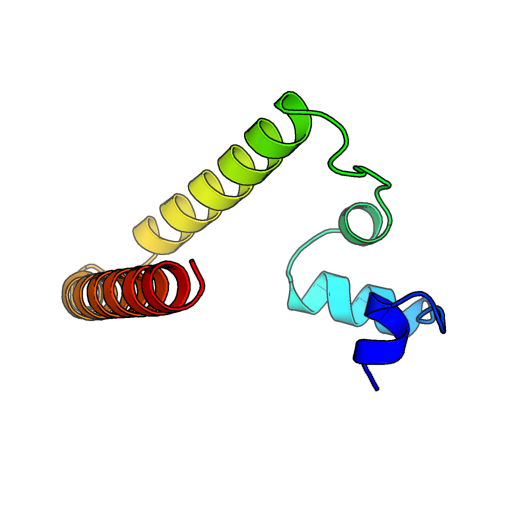.607 13.158 1.00 90.69 82 ALA A N 1
ATOM 679 C CA . ALA A 1 82 ? 7.247 -13.967 13.556 1.00 90.69 82 ALA A CA 1
ATOM 680 C C . ALA A 1 82 ? 7.885 -14.788 12.416 1.00 90.69 82 ALA A C 1
ATOM 682 O O . ALA A 1 82 ? 8.754 -15.623 12.664 1.00 90.69 82 ALA A O 1
ATOM 683 N N . GLN A 1 83 ? 7.473 -14.574 11.162 1.00 86.75 83 GLN A N 1
ATOM 684 C CA . GLN A 1 83 ? 8.073 -15.240 9.998 1.00 86.75 83 GLN A CA 1
ATOM 685 C C . GLN A 1 83 ? 9.497 -14.753 9.710 1.00 86.75 83 GLN A C 1
ATOM 687 O O . GLN A 1 83 ? 10.345 -15.549 9.304 1.00 86.75 83 GLN A O 1
ATOM 692 N N . HIS A 1 84 ? 9.763 -13.464 9.922 1.00 79.69 84 HIS A N 1
ATOM 693 C CA . HIS A 1 84 ? 11.085 -12.880 9.715 1.00 79.69 84 HIS A CA 1
ATOM 694 C C . HIS A 1 84 ? 12.056 -13.183 10.861 1.00 79.69 84 HIS A C 1
ATOM 696 O O . HIS A 1 84 ? 13.230 -13.416 10.597 1.00 79.69 84 HIS A O 1
ATOM 702 N N . GLU A 1 85 ? 11.582 -13.270 12.105 1.00 77.00 85 GLU A N 1
ATOM 703 C CA . GLU A 1 85 ? 12.405 -13.690 13.250 1.00 77.00 85 GLU A CA 1
ATOM 704 C C . GLU A 1 85 ? 12.836 -15.159 13.162 1.00 77.00 85 GLU A C 1
ATOM 706 O O . GLU A 1 85 ? 13.942 -15.488 13.561 1.00 77.00 85 GLU A O 1
ATOM 711 N N . LYS A 1 86 ? 12.011 -16.045 12.588 1.00 69.88 86 LYS A N 1
ATOM 712 C CA . LYS A 1 86 ? 12.364 -17.464 12.372 1.00 69.88 86 LYS A CA 1
ATOM 713 C C . LYS A 1 86 ? 13.364 -17.705 11.235 1.00 69.88 86 LYS A C 1
ATOM 715 O O . LYS A 1 86 ? 13.832 -18.830 11.077 1.00 69.88 86 LYS A O 1
ATOM 720 N N . ARG A 1 87 ? 13.600 -16.703 10.382 1.00 55.44 87 ARG A N 1
ATOM 721 C CA . ARG A 1 87 ? 14.489 -16.788 9.210 1.00 55.44 87 ARG A CA 1
ATOM 722 C C . ARG A 1 87 ? 15.891 -16.220 9.468 1.00 55.44 87 ARG A C 1
ATOM 724 O O . ARG A 1 87 ? 16.746 -16.410 8.606 1.00 55.44 87 ARG A O 1
ATOM 731 N N . ASN A 1 88 ? 16.104 -15.557 10.605 1.00 46.44 88 ASN A N 1
ATOM 732 C CA . ASN A 1 88 ? 17.401 -15.060 11.078 1.00 46.44 88 ASN A CA 1
ATOM 733 C C . ASN A 1 88 ? 17.958 -15.978 12.169 1.00 46.44 88 ASN A C 1
ATOM 735 O O . ASN A 1 88 ? 19.199 -16.032 12.289 1.00 46.44 88 ASN A O 1
#